Protein AF-Q90ZU9-F1 (afdb_monomer_lite)

pLDDT: mean 92.74, std 5.48, range [63.28, 97.5]

Radius of gyration: 12.77 Å; chains: 1; bounding box: 28×19×36 Å

Organism: Beryx decadactylus (NCBI:txid107241)

InterPro domains:
  IPR000741 Fructose-bisphosphate aldolase, class-I [PF00274] (1-58)
  IPR000741 Fructose-bisphosphate aldolase, class-I [PTHR11627] (1-58)
  IPR013785 Aldolase-type TIM barrel [G3DSA:3.20.20.70] (1-58)

Structure (mmCIF, N/CA/C/O backbone):
data_AF-Q90ZU9-F1
#
_entry.id   AF-Q90ZU9-F1
#
loop_
_atom_site.group_PDB
_atom_site.id
_atom_site.type_symbol
_atom_site.label_atom_id
_atom_site.label_alt_id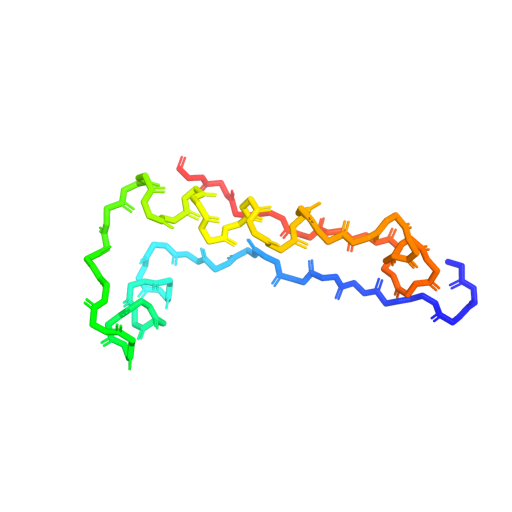
_atom_site.label_comp_id
_atom_site.label_asym_id
_atom_site.label_entity_id
_atom_site.label_seq_id
_atom_site.pdbx_PDB_ins_code
_atom_site.Cartn_x
_atom_site.Cartn_y
_atom_site.Cartn_z
_atom_site.occupancy
_atom_site.B_iso_or_equiv
_atom_site.auth_seq_id
_atom_site.auth_comp_id
_atom_site.auth_asym_id
_atom_site.auth_atom_id
_atom_site.pdbx_PDB_model_num
ATOM 1 N N . ALA A 1 1 ? 6.101 1.886 -18.771 1.00 63.28 1 ALA A N 1
ATOM 2 C CA . ALA A 1 1 ? 7.258 1.264 -19.456 1.00 63.28 1 ALA A CA 1
ATOM 3 C C . ALA A 1 1 ? 7.035 -0.243 -19.513 1.00 63.28 1 ALA A C 1
ATOM 5 O O . ALA A 1 1 ? 6.346 -0.739 -18.623 1.00 63.28 1 ALA A O 1
ATOM 6 N N . PRO A 1 2 ? 7.562 -0.957 -20.521 1.00 85.50 2 PRO A N 1
ATOM 7 C CA . PRO A 1 2 ? 7.446 -2.413 -20.597 1.00 85.50 2 PRO A CA 1
ATOM 8 C C . PRO A 1 2 ? 7.863 -3.063 -19.269 1.00 85.50 2 PRO A C 1
ATOM 10 O O . PRO A 1 2 ? 8.903 -2.708 -18.722 1.00 85.50 2 PRO A O 1
ATOM 13 N N . GLY A 1 3 ? 7.022 -3.944 -18.723 1.00 89.50 3 GLY A N 1
ATOM 14 C CA . GLY A 1 3 ? 7.291 -4.662 -17.469 1.00 89.50 3 GLY A CA 1
ATOM 15 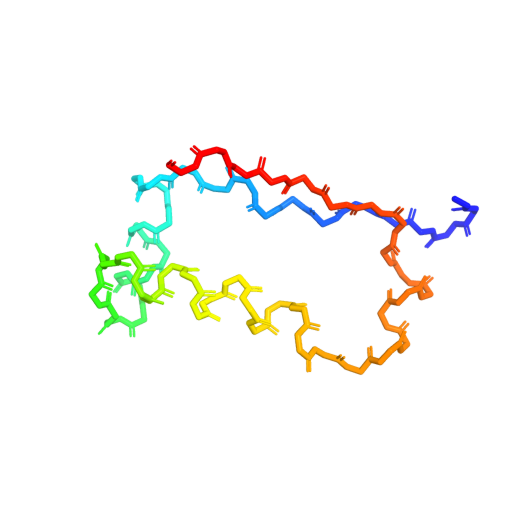C C . GLY A 1 3 ? 6.926 -3.943 -16.161 1.00 89.50 3 GLY A C 1
ATOM 16 O O . GLY A 1 3 ? 7.046 -4.560 -15.108 1.00 89.50 3 GLY A O 1
ATOM 17 N N . LYS A 1 4 ? 6.446 -2.688 -16.192 1.00 95.25 4 LYS A N 1
ATOM 18 C CA . LYS A 1 4 ? 5.997 -1.960 -14.985 1.00 95.25 4 LYS A CA 1
ATOM 19 C C . LYS A 1 4 ? 4.473 -1.968 -14.844 1.00 95.25 4 LYS A C 1
ATOM 21 O O . LYS A 1 4 ? 3.771 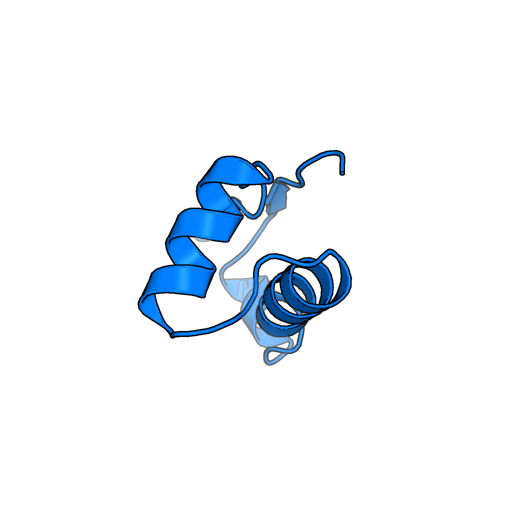-1.710 -15.821 1.00 95.25 4 LYS A O 1
ATOM 26 N N . GLY A 1 5 ? 3.982 -2.200 -13.628 1.00 95.50 5 GLY A N 1
ATOM 27 C CA . GLY A 1 5 ? 2.566 -2.164 -13.254 1.00 95.50 5 GLY A CA 1
ATOM 28 C C . GLY A 1 5 ? 2.140 -0.874 -12.546 1.00 95.50 5 GLY A C 1
ATOM 29 O O . GLY A 1 5 ? 2.898 0.095 -12.469 1.00 95.50 5 GLY A O 1
ATOM 30 N N . ILE A 1 6 ? 0.914 -0.879 -12.021 1.00 94.94 6 ILE A N 1
ATOM 31 C CA . ILE A 1 6 ? 0.325 0.224 -11.251 1.00 94.94 6 ILE A CA 1
ATOM 32 C C . ILE A 1 6 ?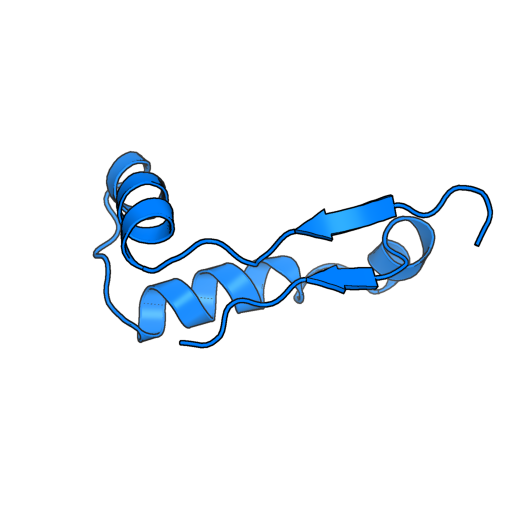 0.059 -0.256 -9.826 1.00 94.94 6 ILE A C 1
ATOM 34 O O . ILE A 1 6 ? -0.502 -1.334 -9.629 1.00 94.94 6 ILE A O 1
ATOM 38 N N . LEU A 1 7 ? 0.436 0.559 -8.842 1.00 94.25 7 LEU A N 1
ATOM 39 C CA . LEU A 1 7 ? 0.050 0.365 -7.450 1.00 94.25 7 LEU A CA 1
ATOM 40 C C . LEU A 1 7 ? -1.234 1.157 -7.171 1.00 94.25 7 LEU A C 1
ATOM 42 O O . LEU A 1 7 ? -1.225 2.385 -7.137 1.00 94.25 7 LEU A O 1
ATOM 46 N N . ALA A 1 8 ? -2.344 0.453 -6.980 1.00 94.81 8 ALA A N 1
ATOM 47 C CA . ALA A 1 8 ? -3.598 1.056 -6.544 1.00 94.81 8 ALA A CA 1
ATOM 48 C C . ALA A 1 8 ? -3.570 1.223 -5.013 1.00 94.81 8 ALA A C 1
ATOM 50 O O . ALA A 1 8 ? -3.719 0.241 -4.288 1.00 94.81 8 ALA A O 1
ATOM 51 N N . ALA A 1 9 ? -3.298 2.446 -4.541 1.00 93.44 9 ALA A N 1
ATOM 52 C CA . ALA A 1 9 ? -3.311 2.843 -3.126 1.00 93.44 9 ALA A CA 1
ATOM 53 C C . ALA A 1 9 ? -4.493 3.797 -2.835 1.00 93.44 9 ALA A C 1
ATOM 55 O O . ALA A 1 9 ? -4.415 4.702 -1.993 1.00 93.44 9 ALA A O 1
ATOM 56 N N . ASP A 1 10 ? -5.578 3.617 -3.593 1.00 94.62 10 ASP A N 1
ATOM 57 C CA . ASP A 1 10 ? -6.776 4.446 -3.636 1.00 94.62 10 ASP A CA 1
ATOM 58 C C . ASP A 1 10 ? -7.929 3.891 -2.787 1.00 94.62 10 ASP A C 1
ATOM 60 O O . ASP A 1 10 ? -9.097 4.224 -3.001 1.00 94.62 10 ASP A O 1
ATOM 64 N N . GLU A 1 11 ? -7.628 3.067 -1.780 1.00 93.25 11 GLU A N 1
ATOM 65 C CA . GLU A 1 11 ? -8.663 2.581 -0.878 1.00 93.25 11 GLU A CA 1
ATOM 66 C C . GLU A 1 11 ? -9.336 3.731 -0.118 1.00 93.25 11 GLU A C 1
ATOM 68 O O . GLU A 1 11 ? -8.691 4.505 0.596 1.00 93.25 11 GLU A O 1
ATOM 73 N N . SER A 1 12 ? -10.666 3.784 -0.229 1.00 94.44 12 SER A N 1
ATOM 74 C CA . SER A 1 12 ? -11.506 4.692 0.548 1.00 94.44 12 SER A CA 1
ATOM 75 C C . SER A 1 12 ? -11.403 4.420 2.049 1.00 94.44 12 SER A C 1
ATOM 77 O O . SER A 1 12 ? -11.037 3.322 2.482 1.00 94.44 12 SER A O 1
ATOM 79 N N . THR A 1 13 ? -11.824 5.384 2.869 1.00 93.94 13 THR A N 1
ATOM 80 C CA . THR A 1 13 ? -11.798 5.290 4.340 1.00 93.94 13 THR A CA 1
ATOM 81 C C . THR A 1 13 ? -12.469 4.022 4.879 1.00 93.94 13 THR A C 1
ATOM 83 O O . THR A 1 13 ? -11.967 3.400 5.818 1.00 93.94 13 THR A O 1
ATOM 86 N N . GLY A 1 14 ? -13.580 3.593 4.269 1.00 94.81 14 GLY A N 1
ATOM 87 C CA . GLY A 1 14 ? -14.289 2.372 4.661 1.00 94.81 14 GLY A CA 1
ATOM 88 C C . GLY A 1 14 ? -13.539 1.090 4.287 1.00 94.81 14 GLY A C 1
ATOM 89 O O . GLY A 1 14 ? -13.452 0.161 5.093 1.00 94.81 14 GLY A O 1
ATOM 90 N N . THR A 1 15 ? -12.964 1.034 3.083 1.00 95.62 15 THR A N 1
ATOM 91 C CA . THR A 1 15 ? -12.176 -0.121 2.623 1.00 95.62 15 THR A CA 1
ATOM 92 C C . THR A 1 15 ? -10.883 -0.255 3.422 1.00 95.62 15 THR A C 1
ATOM 94 O O . THR A 1 15 ? -10.553 -1.351 3.883 1.00 95.62 15 THR A O 1
ATOM 97 N N . MET A 1 16 ? -10.196 0.864 3.661 1.00 95.50 16 MET A N 1
ATOM 98 C CA .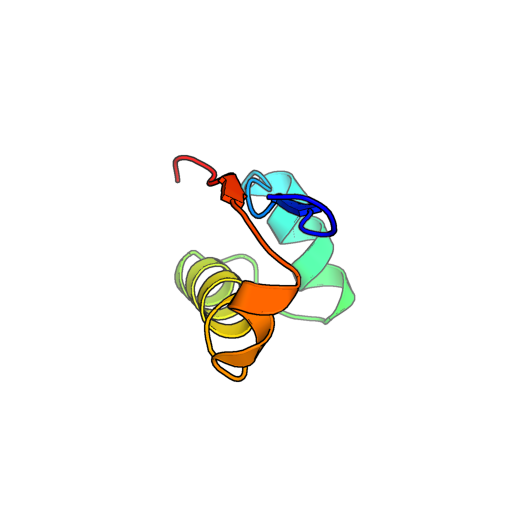 MET A 1 16 ? -8.979 0.902 4.466 1.00 95.50 16 MET A CA 1
ATOM 99 C C . MET A 1 16 ? -9.254 0.491 5.916 1.00 95.50 16 MET A C 1
ATOM 101 O O . MET A 1 16 ? -8.503 -0.299 6.485 1.00 95.50 16 MET A O 1
ATOM 105 N N . GLY A 1 17 ? -10.391 0.909 6.481 1.00 96.06 17 GLY A N 1
ATOM 106 C CA . GLY A 1 17 ? -10.830 0.472 7.806 1.00 96.06 17 GLY A CA 1
ATOM 107 C C . GLY A 1 17 ? -10.971 -1.043 7.929 1.00 96.06 17 GLY A C 1
ATOM 108 O O . GLY A 1 17 ? -10.435 -1.632 8.865 1.00 96.06 17 GLY A O 1
ATOM 109 N N . LYS A 1 18 ? -11.598 -1.703 6.945 1.00 96.75 18 LYS A N 1
ATOM 110 C CA . LYS A 1 18 ? -11.693 -3.176 6.921 1.00 96.75 18 LYS A CA 1
ATOM 111 C C . LYS A 1 18 ? -10.317 -3.845 6.851 1.00 96.75 18 LYS A C 1
ATOM 113 O O . LYS A 1 18 ? -10.139 -4.928 7.401 1.00 96.75 18 LYS A O 1
ATOM 118 N N . ARG A 1 19 ? -9.347 -3.234 6.161 1.00 95.62 19 ARG A N 1
ATOM 119 C CA . ARG A 1 19 ? -7.977 -3.757 6.048 1.00 95.62 19 ARG A CA 1
ATOM 120 C C . ARG A 1 19 ? -7.203 -3.601 7.364 1.00 95.62 19 ARG A C 1
ATOM 122 O O . ARG A 1 19 ? -6.582 -4.570 7.786 1.00 95.62 19 ARG A O 1
ATOM 129 N N . LEU A 1 20 ? -7.292 -2.447 8.030 1.00 96.62 20 LEU A N 1
ATOM 130 C CA . LEU A 1 20 ? -6.653 -2.207 9.334 1.00 96.62 20 LEU A CA 1
ATOM 131 C C . LEU A 1 20 ? -7.258 -3.073 10.448 1.00 96.62 20 LEU A C 1
ATOM 133 O O . LEU A 1 20 ? -6.527 -3.650 11.248 1.00 96.62 20 LEU A O 1
ATOM 137 N N . GLN A 1 21 ? -8.580 -3.263 10.453 1.00 96.88 21 GLN A N 1
ATOM 138 C CA . GLN A 1 21 ? -9.249 -4.119 11.440 1.00 96.88 21 GLN A CA 1
ATOM 139 C C . GLN A 1 21 ? -8.773 -5.575 11.388 1.00 96.88 21 GLN A C 1
ATOM 141 O O . GLN A 1 21 ? -8.624 -6.201 12.431 1.00 96.88 21 GLN A O 1
ATOM 146 N N . LYS A 1 22 ? -8.464 -6.110 10.197 1.00 97.12 22 LYS A N 1
ATOM 147 C CA . LYS A 1 22 ? -7.916 -7.475 10.052 1.00 97.12 22 LYS A CA 1
ATOM 148 C C . LYS A 1 22 ? -6.581 -7.674 10.771 1.00 97.12 22 LYS A C 1
ATOM 150 O O . LYS A 1 22 ? -6.224 -8.812 11.057 1.00 97.12 22 LYS A O 1
ATOM 155 N N . ILE A 1 23 ? -5.855 -6.589 11.031 1.00 96.25 23 ILE A N 1
ATOM 156 C CA . ILE A 1 23 ? -4.574 -6.586 11.743 1.00 96.25 23 ILE A CA 1
ATOM 157 C C . ILE A 1 23 ? -4.675 -5.899 13.115 1.00 96.25 23 ILE A C 1
ATOM 159 O O . ILE A 1 23 ? -3.652 -5.558 13.698 1.00 96.25 23 ILE A O 1
ATOM 163 N N . ASN A 1 24 ? -5.894 -5.713 13.639 1.00 97.00 24 ASN A N 1
ATOM 164 C CA . ASN A 1 24 ? -6.182 -5.071 14.929 1.00 97.00 24 ASN A CA 1
ATOM 165 C C . ASN A 1 24 ? -5.632 -3.638 15.067 1.00 97.00 24 ASN A C 1
ATOM 167 O O . ASN A 1 24 ? -5.250 -3.217 16.157 1.00 97.00 24 ASN A O 1
ATOM 171 N N . VAL A 1 25 ? -5.606 -2.881 13.969 1.00 97.50 25 VAL A N 1
ATOM 172 C CA . VAL A 1 25 ? -5.207 -1.467 13.955 1.00 97.50 25 VAL A CA 1
ATOM 173 C C . VAL A 1 25 ? -6.447 -0.577 13.847 1.00 97.50 25 VAL A C 1
ATOM 175 O O . VAL A 1 25 ? -7.370 -0.859 13.079 1.00 97.50 25 VAL A O 1
ATOM 178 N N . GLU A 1 26 ? -6.475 0.513 14.614 1.00 97.19 26 GLU A N 1
ATOM 179 C CA . GLU A 1 26 ? -7.561 1.496 14.588 1.00 97.19 26 GLU A CA 1
ATOM 180 C C . GLU A 1 26 ? -7.613 2.253 13.249 1.00 97.19 26 GLU A C 1
ATOM 182 O O . GLU A 1 26 ? -6.584 2.658 12.707 1.00 97.19 26 GLU A O 1
ATOM 187 N N . ASN A 1 27 ? -8.818 2.504 12.725 1.00 96.50 27 ASN A N 1
ATOM 188 C CA . ASN A 1 27 ? -9.014 3.283 11.500 1.00 96.50 27 ASN A CA 1
ATOM 189 C C . ASN A 1 27 ? -9.041 4.802 11.754 1.00 96.50 27 ASN A C 1
ATOM 191 O O . ASN A 1 27 ? -10.072 5.451 11.568 1.00 96.50 27 ASN A O 1
ATOM 195 N N . ASN A 1 28 ? -7.904 5.369 12.140 1.00 95.88 28 ASN A N 1
ATOM 196 C CA . ASN A 1 28 ? -7.697 6.816 12.208 1.00 95.88 28 ASN A CA 1
ATOM 197 C C . ASN A 1 28 ? -6.841 7.308 11.018 1.00 95.88 28 ASN A C 1
ATOM 199 O O . ASN A 1 28 ? -6.239 6.512 10.295 1.00 95.88 28 ASN A O 1
ATOM 203 N N . GLU A 1 29 ? -6.837 8.619 10.772 1.00 94.38 29 GLU A N 1
ATOM 204 C CA . GLU A 1 29 ? -6.112 9.239 9.648 1.00 94.38 29 GLU A CA 1
ATOM 205 C C . GLU A 1 29 ? -4.611 8.953 9.696 1.00 94.38 29 GLU A C 1
ATOM 207 O O . GLU A 1 29 ? -3.999 8.605 8.685 1.00 94.38 29 GLU A O 1
ATOM 212 N N . GLU A 1 30 ? -4.024 9.004 10.889 1.00 95.88 30 GLU A N 1
ATOM 213 C CA . GLU A 1 30 ? -2.602 8.765 11.070 1.00 95.88 30 GLU A CA 1
ATOM 214 C C . GLU A 1 30 ? -2.200 7.337 10.665 1.00 95.88 30 GLU A C 1
ATOM 216 O O . GLU A 1 30 ? -1.224 7.152 9.936 1.00 95.88 30 GLU A O 1
ATOM 221 N N . ASN A 1 31 ? -2.987 6.328 11.040 1.00 96.25 31 ASN A N 1
ATOM 222 C CA . ASN A 1 31 ? -2.746 4.935 10.665 1.00 96.25 31 ASN A CA 1
ATOM 223 C C . ASN A 1 31 ? -2.927 4.698 9.161 1.00 96.25 31 ASN A C 1
ATOM 225 O O . ASN A 1 31 ? -2.163 3.936 8.562 1.00 96.25 31 ASN A O 1
ATOM 229 N N . ARG A 1 32 ? -3.892 5.370 8.517 1.00 95.06 32 ARG A N 1
ATOM 230 C CA . ARG A 1 32 ? -4.045 5.320 7.051 1.00 95.06 32 ARG A CA 1
ATOM 231 C C . ARG A 1 32 ? -2.854 5.967 6.343 1.00 95.06 32 ARG A C 1
ATOM 233 O O . ARG A 1 32 ? -2.337 5.402 5.376 1.00 95.06 32 ARG A O 1
ATOM 240 N N . ARG A 1 33 ? -2.368 7.101 6.856 1.00 93.62 33 ARG A N 1
ATOM 241 C CA . ARG A 1 33 ? -1.148 7.768 6.379 1.00 93.62 33 ARG A CA 1
ATOM 242 C C . ARG A 1 33 ? 0.077 6.873 6.544 1.00 93.62 33 ARG A C 1
ATOM 244 O O . ARG A 1 33 ? 0.826 6.721 5.582 1.00 93.62 33 ARG A O 1
ATOM 251 N N . TYR A 1 34 ? 0.272 6.249 7.708 1.00 94.62 34 TYR A N 1
ATOM 252 C CA . TYR A 1 34 ? 1.388 5.324 7.937 1.00 94.62 34 TYR A CA 1
ATOM 253 C C . TYR A 1 34 ? 1.327 4.108 7.022 1.00 94.62 34 TYR A C 1
ATOM 255 O O . TYR A 1 34 ? 2.351 3.734 6.459 1.00 94.62 34 TYR A O 1
ATOM 263 N N . PHE A 1 35 ? 0.144 3.522 6.822 1.00 94.06 35 PHE A N 1
ATOM 264 C CA . PHE A 1 35 ? -0.022 2.403 5.899 1.00 94.06 35 PHE A CA 1
ATOM 265 C C . PHE A 1 35 ? 0.418 2.774 4.477 1.00 94.06 35 PHE A C 1
ATOM 267 O O . PHE A 1 35 ? 1.205 2.051 3.870 1.00 94.06 35 PHE A O 1
ATOM 274 N N . ARG A 1 36 ? -0.025 3.927 3.957 1.00 92.81 36 ARG A N 1
ATOM 275 C CA . ARG A 1 36 ? 0.404 4.397 2.628 1.00 92.81 36 ARG A CA 1
ATOM 276 C C . ARG A 1 36 ? 1.889 4.747 2.602 1.00 92.81 36 ARG A C 1
ATOM 278 O O . ARG A 1 36 ? 2.577 4.371 1.663 1.00 92.81 36 ARG A O 1
ATOM 285 N N . HIS A 1 37 ? 2.402 5.403 3.641 1.00 92.25 37 HIS A N 1
ATOM 286 C CA . HIS A 1 37 ? 3.827 5.708 3.748 1.00 92.25 37 HIS A CA 1
ATOM 287 C C . HIS A 1 37 ? 4.687 4.440 3.702 1.00 92.25 37 HIS A C 1
ATOM 289 O O . HIS A 1 37 ? 5.681 4.419 2.984 1.00 92.25 37 HIS A O 1
ATOM 295 N N . LEU A 1 38 ? 4.266 3.368 4.379 1.00 92.62 38 LEU A N 1
ATOM 296 C CA . LEU A 1 38 ? 4.949 2.075 4.368 1.00 92.62 38 LEU A CA 1
ATOM 297 C C . LEU A 1 38 ? 5.055 1.479 2.955 1.00 92.62 38 LEU A C 1
ATOM 299 O O . LEU A 1 38 ? 6.086 0.910 2.603 1.00 92.62 38 LEU A O 1
ATOM 303 N N . LEU A 1 39 ? 4.020 1.634 2.120 1.00 90.88 39 LEU A N 1
ATOM 304 C CA . LEU A 1 39 ? 4.058 1.187 0.720 1.00 90.88 39 LEU A CA 1
ATOM 305 C C . LEU A 1 39 ? 5.115 1.935 -0.108 1.00 90.88 39 LEU A C 1
ATOM 307 O O . LEU A 1 39 ? 5.593 1.404 -1.109 1.00 90.88 39 LEU A O 1
ATOM 311 N N . PHE A 1 40 ? 5.482 3.152 0.302 1.00 85.94 40 PHE A N 1
ATOM 312 C CA . PHE A 1 40 ? 6.432 4.016 -0.406 1.00 85.94 40 PHE A CA 1
ATOM 313 C C . PHE A 1 40 ? 7.810 4.081 0.256 1.00 85.94 40 PHE A C 1
ATOM 315 O O . PHE A 1 40 ? 8.752 4.563 -0.364 1.00 85.94 40 PHE A O 1
ATOM 322 N N . SER A 1 41 ? 7.948 3.584 1.487 1.00 91.25 41 SER A N 1
ATOM 323 C CA . SER A 1 41 ? 9.217 3.525 2.219 1.00 91.25 41 SER A CA 1
ATOM 324 C C . SER A 1 41 ? 10.064 2.303 1.852 1.00 91.25 41 SER A C 1
ATOM 326 O O . SER A 1 41 ? 11.031 1.990 2.544 1.00 91.25 41 SER A O 1
ATOM 328 N N . VAL A 1 42 ? 9.666 1.560 0.819 1.00 90.12 42 VAL A N 1
ATOM 329 C CA . VAL A 1 42 ? 10.412 0.408 0.314 1.00 90.12 42 VAL A CA 1
ATOM 330 C C . VAL A 1 42 ? 11.657 0.850 -0.456 1.00 90.12 42 VAL A C 1
ATOM 332 O O . VAL A 1 42 ? 11.830 2.020 -0.791 1.00 90.12 42 VAL A O 1
ATOM 335 N N . ASP A 1 43 ? 12.523 -0.113 -0.759 1.00 93.94 43 ASP A N 1
ATOM 336 C CA . ASP A 1 43 ? 13.744 0.127 -1.518 1.00 93.94 43 ASP A CA 1
ATOM 337 C C . ASP A 1 43 ? 13.473 0.837 -2.869 1.00 93.94 43 ASP A C 1
ATOM 339 O O . ASP A 1 43 ? 12.492 0.507 -3.551 1.00 93.94 43 ASP A O 1
ATOM 343 N N . PRO A 1 44 ? 14.345 1.771 -3.311 1.00 89.88 44 PRO A N 1
ATOM 344 C CA . PRO A 1 44 ? 14.193 2.485 -4.584 1.00 89.88 44 PRO A CA 1
ATOM 345 C C . PRO A 1 44 ? 14.028 1.584 -5.822 1.00 89.88 44 PRO A C 1
ATOM 347 O O . PRO A 1 44 ? 13.494 2.026 -6.849 1.00 89.88 44 PRO A O 1
ATOM 350 N N . SER A 1 45 ? 14.433 0.312 -5.740 1.00 90.94 45 SER A N 1
ATOM 351 C CA . SER A 1 45 ? 14.191 -0.699 -6.773 1.00 90.94 45 SER A CA 1
ATOM 352 C C . SER A 1 45 ? 12.710 -0.935 -7.090 1.00 90.94 45 SER A C 1
ATOM 354 O O . SER A 1 45 ? 12.422 -1.451 -8.172 1.00 90.94 45 SER A O 1
ATOM 356 N N . ILE A 1 46 ? 11.758 -0.495 -6.251 1.00 90.81 46 ILE A N 1
ATOM 357 C CA . ILE A 1 46 ? 10.318 -0.537 -6.577 1.00 90.81 46 ILE A CA 1
ATOM 358 C C . ILE A 1 46 ? 9.998 0.174 -7.898 1.00 90.81 46 ILE A C 1
ATOM 360 O O . ILE A 1 46 ? 9.094 -0.241 -8.625 1.00 90.81 46 ILE A O 1
ATOM 364 N N . SER A 1 47 ? 10.784 1.188 -8.269 1.00 89.69 47 SER A N 1
ATOM 365 C CA . SER A 1 47 ? 10.651 1.897 -9.546 1.00 89.69 47 SER A CA 1
ATOM 366 C C . SER A 1 47 ? 10.857 0.997 -10.774 1.00 89.69 47 SER A C 1
ATOM 368 O O . SER A 1 47 ? 10.416 1.357 -11.868 1.00 89.69 47 SER A O 1
ATOM 370 N N . ASN A 1 48 ? 11.477 -0.180 -10.623 1.00 93.19 48 ASN A N 1
ATOM 371 C CA . ASN A 1 48 ? 11.606 -1.187 -11.682 1.00 93.19 48 ASN A CA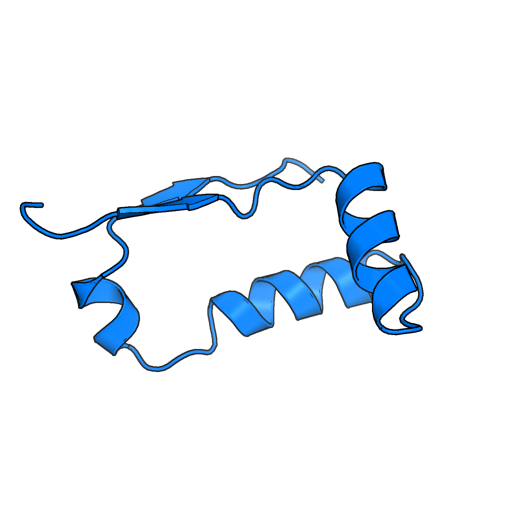 1
ATOM 372 C C . ASN A 1 48 ? 10.302 -1.950 -11.937 1.00 93.19 48 ASN A C 1
ATOM 374 O O . ASN A 1 48 ? 10.110 -2.443 -13.046 1.00 93.19 48 ASN A O 1
ATOM 378 N N . SER A 1 49 ? 9.406 -2.002 -10.949 1.00 92.31 49 SER A N 1
ATOM 379 C CA . SER A 1 49 ? 8.163 -2.783 -10.988 1.00 92.31 49 SER A CA 1
ATOM 380 C C . SER A 1 49 ? 6.910 -1.909 -11.027 1.00 92.31 49 SER A C 1
ATOM 382 O O . SER A 1 49 ? 5.902 -2.315 -11.599 1.00 92.31 49 SER A O 1
ATOM 384 N N . VAL A 1 50 ? 6.954 -0.702 -10.457 1.00 93.75 50 VAL A N 1
ATOM 385 C CA . VAL A 1 50 ? 5.818 0.228 -10.377 1.00 93.75 50 VAL A CA 1
ATOM 386 C C . VAL A 1 50 ? 6.090 1.445 -11.255 1.00 93.75 50 VAL A C 1
ATOM 388 O O . VAL A 1 50 ? 7.080 2.152 -11.089 1.00 93.75 50 VAL A O 1
ATOM 391 N N . GLY A 1 51 ? 5.209 1.672 -12.227 1.00 92.88 51 GLY A N 1
ATOM 392 C CA . GLY A 1 51 ? 5.261 2.803 -13.154 1.00 92.88 51 GLY A CA 1
ATOM 393 C C . GLY A 1 51 ? 4.284 3.927 -12.816 1.00 92.88 51 GLY A C 1
ATOM 394 O O . GLY A 1 51 ? 4.379 4.996 -13.409 1.00 92.88 51 GLY A O 1
ATOM 395 N N . GLY A 1 52 ? 3.352 3.692 -11.892 1.00 92.62 52 GLY A N 1
ATOM 396 C CA . GLY A 1 52 ? 2.356 4.671 -11.473 1.00 92.62 52 GLY A CA 1
ATOM 397 C C . GLY A 1 52 ? 1.638 4.240 -10.200 1.00 92.62 52 GLY A C 1
ATOM 398 O O . GLY A 1 52 ? 1.627 3.058 -9.851 1.00 92.62 52 GLY A O 1
ATOM 399 N N . ILE A 1 53 ? 1.054 5.217 -9.513 1.00 93.19 53 ILE A N 1
ATOM 400 C CA . ILE A 1 53 ? 0.336 5.030 -8.254 1.00 93.19 53 ILE A CA 1
ATOM 401 C C . ILE A 1 53 ? -0.997 5.768 -8.366 1.00 93.19 53 ILE A C 1
ATOM 403 O O . ILE A 1 53 ? -1.026 6.909 -8.828 1.00 93.19 53 ILE A O 1
ATOM 407 N N . ILE A 1 54 ? -2.085 5.117 -7.962 1.00 95.12 54 ILE A N 1
ATOM 408 C CA . ILE A 1 54 ? -3.407 5.746 -7.857 1.00 95.12 54 ILE A CA 1
ATOM 409 C C . ILE A 1 54 ? -3.629 6.102 -6.391 1.00 95.12 54 ILE A C 1
ATOM 411 O O . ILE A 1 54 ? -3.450 5.252 -5.519 1.00 95.12 54 ILE A O 1
ATOM 415 N N . PHE A 1 55 ? -3.995 7.356 -6.133 1.00 92.38 55 PHE A N 1
ATOM 416 C CA . PHE A 1 55 ? -4.262 7.869 -4.794 1.00 92.38 55 PHE A CA 1
ATOM 417 C C . PHE A 1 55 ? -5.753 8.105 -4.575 1.00 92.38 55 PHE A C 1
ATOM 419 O O . PHE A 1 55 ? -6.470 8.515 -5.486 1.00 92.38 55 PHE A O 1
ATOM 426 N N . PHE A 1 56 ? -6.188 7.898 -3.334 1.00 92.25 56 PHE A N 1
ATOM 427 C CA . PHE A 1 56 ? -7.494 8.335 -2.857 1.00 92.25 56 PHE A CA 1
ATOM 428 C C . PHE A 1 56 ? -7.415 9.795 -2.402 1.00 92.25 56 PHE A C 1
ATOM 430 O O . PHE A 1 56 ? -6.410 10.202 -1.817 1.00 92.25 56 PHE A O 1
ATOM 437 N N . HIS A 1 57 ? -8.474 10.566 -2.642 1.00 84.88 57 HIS A N 1
ATOM 438 C CA . HIS A 1 57 ? -8.636 11.881 -2.030 1.00 84.88 57 HIS A CA 1
ATOM 439 C C . HIS A 1 57 ? -9.241 11.698 -0.637 1.00 84.88 57 HIS A C 1
ATOM 441 O O . HIS A 1 57 ? -10.361 11.204 -0.530 1.00 84.88 57 HIS A O 1
ATOM 447 N N . GLU A 1 58 ? -8.469 12.024 0.398 1.00 73.12 58 GLU A N 1
ATOM 448 C CA . GLU A 1 58 ? -8.850 11.845 1.804 1.00 73.12 58 GLU A CA 1
ATOM 449 C C . GLU A 1 58 ? -9.678 13.012 2.348 1.00 73.12 58 GLU A C 1
ATOM 451 O O . GLU A 1 58 ? -9.339 14.174 2.026 1.00 73.12 58 GLU A O 1
#

Secondary structure (DSSP, 8-state):
-TT-EEEEE---HHHHHHHHHTTT----HHHHHHHHHHHHSS-GGGGGTEEEEEE---

Foldseek 3Di:
DPQADEAELADDLVRVQVVCVVVPHHSDPVVSVVVVVVVVPDDPCNVVHHPYYHYHDD

Sequence (58 aa):
APGKGILAADESTGTMGKRLQKINVENNEENRRYFRHLLFSVDPSISNSVGGIIFFHE